Protein AF-0000000087791390 (afdb_homodimer)

Secondary structure (DSSP, 8-state):
---EEEE-HHHHHHHHHHHHT-S---HHHHHHHH---HHHHHHHHHT--SEEEHHHHHHHHHHHT--HHHHEEEE-----/---EEEE-HHHHHHHHHHHHT-S---HHHHHHHH---HHHHHHHHHT--SEEEHHHHHHHHHHHT--HHHHEEEE-----

Radius of gyration: 16.89 Å; Cα contacts (8 Å, |Δi|>4): 208; chains: 2; bounding box: 25×43×40 Å

pLDDT: mean 90.83, std 13.14, range [37.28, 98.38]

Foldseek 3Di:
DDWDKAFCLVVLQVVVCVVVVHDHDDLVNVCVVQVPDSVVSVCSVVRPDPDDDPSRLVSSCVVSVHDVCNGIPTDDPPPD/DDWDKAFCLVVLQVVVCVVVVHDGDDLVNVCVVQVDDSVVSVCSVVRPDPDDDPSRLVSSCVVSVHDVCNGIPTDDPPPD

Structure (mmCIF, N/CA/C/O backbone):
data_AF-0000000087791390-model_v1
#
loop_
_entity.id
_entity.type
_entity.pdbx_description
1 polymer 'Putative transcriptional regulator'
#
loop_
_atom_site.group_PDB
_atom_site.id
_atom_site.type_symbol
_atom_site.label_atom_id
_atom_site.label_alt_id
_atom_site.label_comp_id
_atom_site.label_asym_id
_atom_site.label_entity_id
_atom_site.label_seq_id
_atom_site.pdbx_PDB_ins_code
_atom_site.Cartn_x
_atom_site.Cartn_y
_atom_site.Cartn_z
_atom_site.occupancy
_atom_site.B_iso_or_equiv
_atom_site.auth_seq_id
_atom_site.auth_comp_id
_atom_site.auth_asym_id
_atom_site.auth_atom_id
_atom_site.pdbx_PDB_model_num
ATOM 1 N N . MET A 1 1 ? -0.091 18.109 -11.531 1 39.12 1 MET A N 1
ATOM 2 C CA . MET A 1 1 ? 1.104 17.297 -11.352 1 39.12 1 MET A CA 1
ATOM 3 C C . MET A 1 1 ? 0.763 15.984 -10.648 1 39.12 1 MET A C 1
ATOM 5 O O . MET A 1 1 ? 0.545 15.969 -9.438 1 39.12 1 MET A O 1
ATOM 9 N N . THR A 1 2 ? -0.023 15.102 -11.242 1 53 2 THR A N 1
ATOM 10 C CA . THR A 1 2 ? -0.825 14.07 -10.586 1 53 2 THR A CA 1
ATOM 11 C C . THR A 1 2 ? 0.069 12.984 -9.992 1 53 2 THR A C 1
ATOM 13 O O . THR A 1 2 ? 0.933 12.445 -10.68 1 53 2 THR A O 1
ATOM 16 N N . TRP A 1 3 ? 0.583 13.141 -8.727 1 59.5 3 TRP A N 1
ATOM 17 C CA . TRP A 1 3 ? 1.27 12.164 -7.887 1 59.5 3 TRP A CA 1
ATOM 18 C C . TRP A 1 3 ? 0.489 10.859 -7.824 1 59.5 3 TRP A C 1
ATOM 20 O O . TRP A 1 3 ? -0.738 10.867 -7.695 1 59.5 3 TRP A O 1
ATOM 30 N N . MET A 1 4 ? 1.297 9.711 -8.297 1 84.69 4 MET A N 1
ATOM 31 C CA . MET A 1 4 ? 0.421 8.555 -8.469 1 84.69 4 MET A CA 1
ATOM 32 C C . MET A 1 4 ? 1.029 7.312 -7.832 1 84.69 4 MET A C 1
ATOM 34 O O . MET A 1 4 ? 2.248 7.219 -7.68 1 84.69 4 MET A O 1
ATOM 38 N N . ILE A 1 5 ? 0.314 6.613 -7.129 1 94.94 5 ILE A N 1
ATOM 39 C CA . ILE A 1 5 ? 0.668 5.266 -6.699 1 94.94 5 ILE A CA 1
ATOM 40 C C . ILE A 1 5 ? 0.635 4.312 -7.891 1 94.94 5 ILE A C 1
ATOM 42 O O . ILE A 1 5 ? -0.373 4.227 -8.594 1 94.94 5 ILE A O 1
ATOM 46 N N . ARG A 1 6 ? 1.748 3.721 -8.133 1 93.81 6 ARG A N 1
ATOM 47 C CA . ARG A 1 6 ? 1.862 2.729 -9.195 1 93.81 6 ARG A CA 1
ATOM 48 C C . ARG A 1 6 ? 1.911 1.315 -8.625 1 93.81 6 ARG A C 1
ATOM 50 O O . ARG A 1 6 ? 2.607 1.062 -7.641 1 93.81 6 ARG A O 1
ATOM 57 N N . THR A 1 7 ? 1.165 0.436 -9.266 1 96.75 7 THR A N 1
ATOM 58 C CA . THR A 1 7 ? 1.222 -0.969 -8.875 1 96.75 7 THR A CA 1
ATOM 59 C C . THR A 1 7 ? 2.229 -1.728 -9.734 1 96.75 7 THR A C 1
ATOM 61 O O . THR A 1 7 ? 2.248 -1.572 -10.961 1 96.75 7 THR A O 1
ATOM 64 N N . LYS A 1 8 ? 3.053 -2.582 -9.164 1 97.38 8 LYS A N 1
ATOM 65 C CA . LYS A 1 8 ? 4.105 -3.301 -9.875 1 97.38 8 LYS A CA 1
ATOM 66 C C . LYS A 1 8 ? 3.775 -4.785 -9.992 1 97.38 8 LYS A C 1
ATOM 68 O O . LYS A 1 8 ? 4.668 -5.633 -9.906 1 97.38 8 LYS A O 1
ATOM 73 N N . PHE A 1 9 ? 2.562 -4.988 -10.125 1 98.12 9 PHE A N 1
ATOM 74 C CA . PHE A 1 9 ? 2.061 -6.355 -10.188 1 98.12 9 PHE A CA 1
ATOM 75 C C . PHE A 1 9 ? 2.689 -7.109 -11.352 1 98.12 9 PHE A C 1
ATOM 77 O O . PHE A 1 9 ? 3.168 -8.234 -11.188 1 98.12 9 PHE A O 1
ATOM 84 N N . GLU A 1 10 ? 2.797 -6.5 -12.555 1 97 10 GLU A N 1
ATOM 85 C CA . GLU A 1 10 ? 3.359 -7.16 -13.727 1 97 10 GLU A CA 1
ATOM 86 C C . GLU A 1 10 ? 4.855 -7.41 -13.555 1 97 10 GLU A C 1
ATOM 88 O O . GLU A 1 10 ? 5.371 -8.445 -13.984 1 97 10 GLU A O 1
ATOM 93 N N . GLU A 1 11 ? 5.496 -6.48 -12.969 1 96.44 11 GLU A N 1
ATOM 94 C CA . GLU A 1 11 ? 6.918 -6.664 -12.695 1 96.44 11 GLU A CA 1
ATOM 95 C C . GLU A 1 11 ? 7.148 -7.867 -11.781 1 96.44 11 GLU A C 1
ATOM 97 O O . GLU A 1 11 ? 8.109 -8.617 -11.969 1 96.44 11 GLU A O 1
ATOM 102 N N . LEU A 1 12 ? 6.305 -8 -10.812 1 97 12 LEU A N 1
ATOM 103 C CA . LEU A 1 12 ? 6.43 -9.125 -9.891 1 97 12 LEU A CA 1
ATOM 104 C C . LEU A 1 12 ? 6.137 -10.445 -10.609 1 97 12 LEU A C 1
ATOM 106 O O . LEU A 1 12 ? 6.777 -11.461 -10.328 1 97 12 LEU A O 1
ATOM 110 N N . ARG A 1 13 ? 5.066 -10.391 -11.445 1 95.31 13 ARG A N 1
ATOM 111 C CA . ARG A 1 13 ? 4.777 -11.578 -12.234 1 95.31 13 ARG A CA 1
ATOM 112 C C . ARG A 1 13 ? 5.992 -12.008 -13.055 1 95.31 13 ARG A C 1
ATOM 114 O O . ARG A 1 13 ? 6.359 -13.18 -13.062 1 95.31 13 ARG A O 1
ATOM 121 N N . LEU A 1 14 ? 6.695 -11.078 -13.711 1 94.25 14 LEU A N 1
ATOM 122 C CA . LEU A 1 14 ? 7.875 -11.344 -14.523 1 94.25 14 LEU A CA 1
ATOM 123 C C . LEU A 1 14 ? 9.031 -11.852 -13.664 1 94.25 14 LEU A C 1
ATOM 125 O O . LEU A 1 14 ? 9.734 -12.789 -14.055 1 94.25 14 LEU A O 1
ATOM 129 N N . LYS A 1 15 ? 9.211 -11.258 -12.562 1 93.62 15 LYS A N 1
ATOM 130 C CA . LYS A 1 15 ? 10.266 -11.688 -11.648 1 93.62 15 LYS A CA 1
ATOM 131 C C . LYS A 1 15 ? 10.062 -13.141 -11.219 1 93.62 15 LYS A C 1
ATOM 133 O O . LYS A 1 15 ? 11.016 -13.922 -11.164 1 93.62 15 LYS A O 1
ATOM 138 N N . LYS A 1 16 ? 8.836 -13.422 -10.922 1 92.25 16 LYS A N 1
ATOM 139 C CA . LYS A 1 16 ? 8.516 -14.773 -10.477 1 92.25 16 LYS A CA 1
ATOM 140 C C . LYS A 1 16 ? 8.789 -15.789 -11.586 1 92.25 16 LYS A C 1
ATOM 142 O O . LYS A 1 16 ? 9.227 -16.906 -11.312 1 92.25 16 LYS A O 1
ATOM 147 N N . LEU A 1 17 ? 8.555 -15.461 -12.82 1 89.38 17 LEU A N 1
ATOM 148 C CA . LEU A 1 17 ? 8.82 -16.328 -13.961 1 89.38 17 LEU A CA 1
ATOM 149 C C . LEU A 1 17 ? 10.305 -16.656 -14.062 1 89.38 17 LEU A C 1
ATOM 151 O O . LEU A 1 17 ? 10.672 -17.797 -14.336 1 89.38 17 LEU A O 1
ATOM 155 N N . ARG A 1 18 ? 11.172 -15.742 -13.805 1 87.31 18 ARG A N 1
ATOM 156 C CA . ARG A 1 18 ? 12.617 -15.93 -13.875 1 87.31 18 ARG A CA 1
ATOM 157 C C . ARG A 1 18 ? 13.102 -16.875 -12.773 1 87.31 18 ARG A C 1
ATOM 159 O O . ARG A 1 18 ? 14.047 -17.641 -12.984 1 87.31 18 ARG A O 1
ATOM 166 N N . ASP A 1 19 ? 12.32 -16.797 -11.727 1 84.62 19 ASP A N 1
ATOM 167 C CA . ASP A 1 19 ? 12.734 -17.609 -10.578 1 84.62 19 ASP A CA 1
ATOM 168 C C . ASP A 1 19 ? 12.297 -19.062 -10.75 1 84.62 19 ASP A C 1
ATOM 170 O O . ASP A 1 19 ? 13.008 -19.969 -10.336 1 84.62 19 ASP A O 1
ATOM 174 N N . VAL A 1 20 ? 11.203 -19.391 -11.336 1 80.12 20 VAL A N 1
ATOM 175 C CA . VAL A 1 20 ? 10.625 -20.734 -11.398 1 80.12 20 VAL A CA 1
ATOM 176 C C . VAL A 1 20 ? 10.953 -21.375 -12.742 1 80.12 20 VAL A C 1
ATOM 178 O O . VAL A 1 20 ? 10.914 -22.594 -12.875 1 80.12 20 VAL A O 1
ATOM 181 N N . GLY A 1 21 ? 11.305 -20.594 -13.656 1 79.88 21 GLY A N 1
ATOM 182 C CA . GLY A 1 21 ? 11.719 -21.156 -14.938 1 79.88 21 GLY A CA 1
ATOM 183 C C . GLY A 1 21 ? 10.555 -21.453 -15.859 1 79.88 21 GLY A C 1
ATOM 184 O O . GLY A 1 21 ? 10.641 -22.359 -16.703 1 79.88 21 GLY A O 1
ATOM 185 N N . VAL A 1 22 ? 9.477 -20.906 -15.602 1 79.19 22 VAL A N 1
ATOM 186 C CA . VAL A 1 22 ? 8.328 -21.094 -16.484 1 79.19 22 VAL A CA 1
ATOM 187 C C . VAL A 1 22 ? 8.234 -19.922 -17.453 1 79.19 22 VAL A C 1
ATOM 189 O O . VAL A 1 22 ? 8.859 -18.875 -17.25 1 79.19 22 VAL A O 1
ATOM 192 N N . THR A 1 23 ? 7.469 -20.141 -18.516 1 80 23 THR A N 1
ATOM 193 C CA . THR A 1 23 ? 7.406 -19.141 -19.578 1 80 23 THR A CA 1
ATOM 194 C C . THR A 1 23 ? 6.23 -18.188 -19.344 1 80 23 THR A C 1
ATOM 196 O O . THR A 1 23 ? 6.207 -17.078 -19.891 1 80 23 THR A O 1
ATOM 199 N N . ARG A 1 24 ? 5.195 -18.656 -18.547 1 84 24 ARG A N 1
ATOM 200 C CA . ARG A 1 24 ? 4.059 -17.766 -18.359 1 84 24 ARG A CA 1
ATOM 201 C C . ARG A 1 24 ? 3.445 -17.969 -16.969 1 84 24 ARG A C 1
ATOM 203 O O . ARG A 1 24 ? 3.375 -19.094 -16.469 1 84 24 ARG A O 1
ATOM 210 N N . LEU A 1 25 ? 2.912 -16.922 -16.422 1 89.88 25 LEU A N 1
ATOM 211 C CA . LEU A 1 25 ? 2.125 -16.953 -15.188 1 89.88 25 LEU A CA 1
ATOM 212 C C . LEU A 1 25 ? 0.759 -16.312 -15.406 1 89.88 25 LEU A C 1
ATOM 214 O O . LEU A 1 25 ? 0.591 -15.102 -15.188 1 89.88 25 LEU A O 1
ATOM 218 N N . PRO A 1 26 ? -0.202 -17.219 -15.891 1 93.62 26 PRO A N 1
ATOM 219 C CA . PRO A 1 26 ? -1.518 -16.641 -16.188 1 93.62 26 PRO A CA 1
ATOM 220 C C . PRO A 1 26 ? -2.213 -16.094 -14.945 1 93.62 26 PRO A C 1
ATOM 222 O O . PRO A 1 26 ? -2.086 -16.656 -13.859 1 93.62 26 PRO A O 1
ATOM 225 N N . LEU A 1 27 ? -3.006 -15.023 -15.195 1 96.5 27 LEU A N 1
ATOM 226 C CA . LEU A 1 27 ? -3.764 -14.422 -14.094 1 96.5 27 LEU A CA 1
ATOM 227 C C . LEU A 1 27 ? -4.672 -15.461 -13.438 1 96.5 27 LEU A C 1
ATOM 229 O O . LEU A 1 27 ? -4.863 -15.438 -12.219 1 96.5 27 LEU A O 1
ATOM 233 N N . GLN A 1 28 ? -5.18 -16.328 -14.281 1 96.69 28 GLN A N 1
ATOM 234 C CA . GLN A 1 28 ? -6.07 -17.359 -13.766 1 96.69 28 GLN A CA 1
ATOM 235 C C . GLN A 1 28 ? -5.355 -18.25 -12.766 1 96.69 28 GLN A C 1
ATOM 237 O O . GLN A 1 28 ? -5.953 -18.688 -11.773 1 96.69 28 GLN A O 1
ATOM 242 N N . GLN A 1 29 ? -4.137 -18.594 -13.031 1 95.56 29 GLN A N 1
ATOM 243 C CA . GLN A 1 29 ? -3.359 -19.422 -12.117 1 95.56 29 GLN A CA 1
ATOM 244 C C . GLN A 1 29 ? -3.109 -18.703 -10.797 1 95.56 29 GLN A C 1
ATOM 246 O O . GLN A 1 29 ? -3.258 -19.281 -9.727 1 95.56 29 GLN A O 1
ATOM 251 N N . ILE A 1 30 ? -2.766 -17.484 -10.891 1 97.44 30 ILE A N 1
ATOM 252 C CA . ILE A 1 30 ? -2.547 -16.688 -9.695 1 97.44 30 ILE A CA 1
ATOM 253 C C . ILE A 1 30 ? -3.844 -16.594 -8.891 1 97.44 30 ILE A C 1
ATOM 255 O O . ILE A 1 30 ? -3.83 -16.719 -7.664 1 97.44 30 ILE A O 1
ATOM 259 N N . ALA A 1 31 ? -4.945 -16.344 -9.562 1 98.06 31 ALA A N 1
ATOM 260 C CA . ALA A 1 31 ? -6.25 -16.266 -8.914 1 98.06 31 ALA A CA 1
ATOM 261 C C . ALA A 1 31 ? -6.543 -17.547 -8.117 1 98.06 31 ALA A C 1
ATOM 263 O O . ALA A 1 31 ? -6.926 -17.484 -6.949 1 98.06 31 ALA A O 1
ATOM 264 N N . LYS A 1 32 ? -6.301 -18.672 -8.727 1 97.19 32 LYS A N 1
ATOM 265 C CA . LYS A 1 32 ? -6.543 -19.969 -8.094 1 97.19 32 LYS A CA 1
ATOM 266 C C . LYS A 1 32 ? -5.633 -20.172 -6.887 1 97.19 32 LYS A C 1
ATOM 268 O O . LYS A 1 32 ? -6.086 -20.609 -5.832 1 97.19 32 LYS A O 1
ATOM 273 N N . GLU A 1 33 ? -4.441 -19.828 -6.984 1 96.12 33 GLU A N 1
ATOM 274 C CA . GLU A 1 33 ? -3.459 -20.078 -5.938 1 96.12 33 GLU A CA 1
ATOM 275 C C . GLU A 1 33 ? -3.619 -19.109 -4.777 1 96.12 33 GLU A C 1
ATOM 277 O O . GLU A 1 33 ? -3.305 -19.438 -3.631 1 96.12 33 GLU A O 1
ATOM 282 N N . THR A 1 34 ? -4.082 -17.922 -5.004 1 97.06 34 THR A N 1
ATOM 283 C CA . THR A 1 34 ? -4.137 -16.875 -3.99 1 97.06 34 THR A CA 1
ATOM 284 C C . THR A 1 34 ? -5.551 -16.719 -3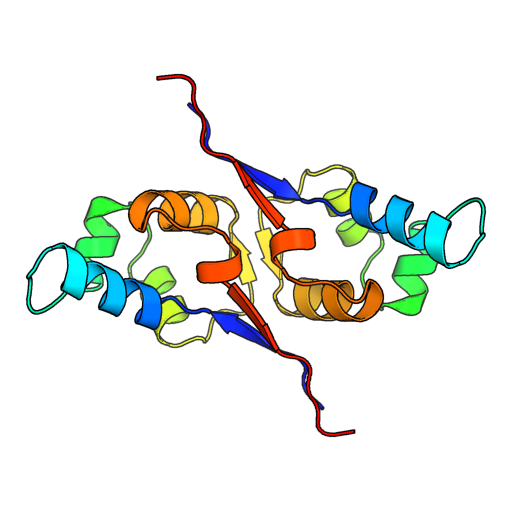.443 1 97.06 34 THR A C 1
ATOM 286 O O . THR A 1 34 ? -5.754 -16.125 -2.387 1 97.06 34 THR A O 1
ATOM 289 N N . GLY A 1 35 ? -6.512 -17.047 -4.234 1 97.81 35 GLY A N 1
ATOM 290 C CA . GLY A 1 35 ? -7.902 -16.859 -3.859 1 97.81 35 GLY A CA 1
ATOM 291 C C . GLY A 1 35 ? -8.438 -15.492 -4.223 1 97.81 35 GLY A C 1
ATOM 292 O O . GLY A 1 35 ? -9.578 -15.156 -3.908 1 97.81 35 GLY A O 1
ATOM 293 N N . LEU A 1 36 ? -7.672 -14.68 -4.785 1 97.94 36 LEU A N 1
ATOM 294 C CA . LEU A 1 36 ? -8.117 -13.375 -5.266 1 97.94 36 LEU A CA 1
ATOM 295 C C . LEU A 1 36 ? -8.93 -13.516 -6.551 1 97.94 36 LEU A C 1
ATOM 297 O O . LEU A 1 36 ? -8.711 -14.445 -7.328 1 97.94 36 LEU A O 1
ATOM 301 N N . SER A 1 37 ? -9.805 -12.609 -6.719 1 97.75 37 SER A N 1
ATOM 302 C CA . SER A 1 37 ? -10.602 -12.648 -7.941 1 97.75 37 SER A CA 1
ATOM 303 C C . SER A 1 37 ? -9.773 -12.25 -9.156 1 97.75 37 SER A C 1
ATOM 305 O O . SER A 1 37 ? -8.82 -11.484 -9.039 1 97.75 37 SER A O 1
ATOM 307 N N . PHE A 1 38 ? -10.305 -12.82 -10.281 1 97.38 38 PHE A N 1
ATOM 308 C CA . PHE A 1 38 ? -9.672 -12.477 -11.547 1 97.38 38 PHE A CA 1
ATOM 309 C C . PHE A 1 38 ? -9.758 -10.977 -11.805 1 97.38 38 PHE A C 1
ATOM 311 O O . PHE A 1 38 ? -8.773 -10.359 -12.227 1 97.38 38 PHE A O 1
ATOM 318 N N . THR A 1 39 ? -10.859 -10.43 -11.492 1 97.75 39 THR A N 1
ATOM 319 C CA . THR A 1 39 ? -11.094 -9.008 -11.742 1 97.75 39 THR A CA 1
ATOM 320 C C . THR A 1 39 ? -10.125 -8.148 -10.938 1 97.75 39 THR A C 1
ATOM 322 O O . THR A 1 39 ? -9.594 -7.156 -11.438 1 97.75 39 THR A O 1
ATOM 325 N N . THR A 1 40 ? -9.789 -8.461 -9.734 1 98.06 40 THR A N 1
ATOM 326 C CA . THR A 1 40 ? -8.82 -7.754 -8.891 1 98.06 40 THR A CA 1
ATOM 327 C C . THR A 1 40 ? -7.43 -7.797 -9.516 1 98.06 40 THR A C 1
ATOM 329 O O . THR A 1 40 ? -6.773 -6.766 -9.656 1 98.06 40 THR A O 1
ATOM 332 N N . LEU A 1 41 ? -7.047 -8.977 -9.922 1 98.38 41 LEU A N 1
ATOM 333 C CA . LEU A 1 41 ? -5.727 -9.164 -10.516 1 98.38 41 LEU A CA 1
ATOM 334 C C . LEU A 1 41 ? -5.625 -8.422 -11.844 1 98.38 41 LEU A C 1
ATOM 336 O O . LEU A 1 41 ? -4.574 -7.863 -12.164 1 98.38 41 LEU A O 1
ATOM 340 N N . GLN A 1 42 ? -6.734 -8.508 -12.57 1 97.81 42 GLN A N 1
ATOM 341 C CA . GLN A 1 42 ? -6.758 -7.805 -13.852 1 97.81 42 GLN A CA 1
ATOM 342 C C . GLN A 1 42 ? -6.551 -6.305 -13.648 1 97.81 42 GLN A C 1
ATOM 344 O 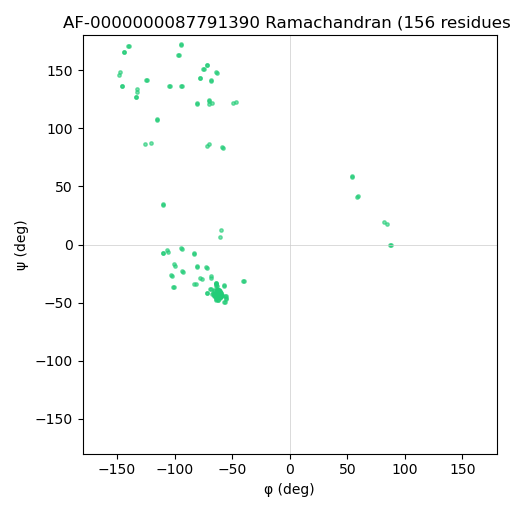O . GLN A 1 42 ? -5.781 -5.68 -14.383 1 97.81 42 GLN A O 1
ATOM 349 N N . ARG A 1 43 ? -7.266 -5.781 -12.695 1 97.44 43 ARG A N 1
ATOM 350 C CA . ARG A 1 43 ? -7.133 -4.359 -12.406 1 97.44 43 ARG A CA 1
ATOM 351 C C . ARG A 1 43 ? -5.715 -4.02 -11.961 1 97.44 43 ARG A C 1
ATOM 353 O O . ARG A 1 43 ? -5.172 -2.984 -12.352 1 97.44 43 ARG A O 1
ATOM 360 N N . LEU A 1 44 ? -5.082 -4.84 -11.18 1 97.62 44 LEU A N 1
ATOM 361 C CA . LEU A 1 44 ? -3.703 -4.637 -10.75 1 97.62 44 LEU A CA 1
ATOM 362 C C . LEU A 1 44 ? -2.756 -4.676 -11.945 1 97.62 44 LEU A C 1
ATOM 364 O O . LEU A 1 44 ? -1.861 -3.836 -12.062 1 97.62 44 LEU A O 1
ATOM 368 N N . SER A 1 45 ? -3.014 -5.668 -12.781 1 97 45 SER A N 1
ATOM 369 C CA . SER A 1 45 ? -2.188 -5.82 -13.977 1 97 45 SER A CA 1
ATOM 370 C C . SER A 1 45 ? -2.285 -4.594 -14.875 1 97 45 SER A C 1
ATOM 372 O O . SER A 1 45 ? -1.278 -4.137 -15.422 1 97 45 SER A O 1
ATOM 374 N N . ALA A 1 46 ? -3.492 -4.133 -14.984 1 96.69 46 ALA A N 1
ATOM 375 C CA . ALA A 1 46 ? -3.744 -2.984 -15.852 1 96.69 46 ALA A CA 1
ATOM 376 C C . ALA A 1 46 ? -3.445 -1.675 -15.125 1 96.69 46 ALA A C 1
ATOM 378 O O . ALA A 1 46 ? -3.479 -0.601 -15.727 1 96.69 46 ALA A O 1
ATOM 379 N N . GLU A 1 47 ? -3.182 -1.71 -13.898 1 95.56 47 GLU A N 1
ATOM 380 C CA . GLU A 1 47 ? -2.904 -0.542 -13.07 1 95.56 47 GLU A CA 1
ATOM 381 C C . GLU A 1 47 ? -4.074 0.437 -13.086 1 95.56 47 GLU A C 1
ATOM 383 O O . GLU A 1 47 ? -3.877 1.647 -13.211 1 95.56 47 GLU A O 1
ATOM 388 N N . THR A 1 48 ? -5.219 -0.134 -13.031 1 95 48 THR A N 1
ATOM 389 C CA . THR A 1 48 ? -6.422 0.692 -13.07 1 95 48 THR A CA 1
ATOM 390 C C . THR A 1 48 ? -7.07 0.775 -11.695 1 95 48 THR A C 1
ATOM 392 O O . THR A 1 48 ? -7.992 1.566 -11.477 1 95 48 THR A O 1
ATOM 395 N N . ASN A 1 49 ? -6.57 0.044 -10.758 1 94.38 49 ASN A N 1
ATOM 396 C CA . ASN A 1 49 ? -7.117 0.106 -9.406 1 94.38 49 ASN A CA 1
ATOM 397 C C . ASN A 1 49 ? -6.832 1.452 -8.75 1 94.38 49 ASN A C 1
ATOM 399 O O . ASN A 1 49 ? -5.766 2.031 -8.953 1 94.38 49 ASN A O 1
ATOM 403 N N . THR A 1 50 ? -7.879 1.902 -8 1 95.12 50 THR A N 1
ATOM 404 C CA . THR A 1 50 ? -7.711 3.164 -7.285 1 95.12 50 THR A CA 1
ATOM 405 C C . THR A 1 50 ? -7.625 2.926 -5.781 1 95.12 50 THR A C 1
ATOM 407 O O . THR A 1 50 ? -7.395 3.861 -5.012 1 95.12 50 THR A O 1
ATOM 410 N N . ARG A 1 51 ? -7.836 1.783 -5.316 1 97.06 51 ARG A N 1
ATOM 411 C CA . ARG A 1 51 ? -7.711 1.347 -3.93 1 97.06 51 ARG A CA 1
ATOM 412 C C . ARG A 1 51 ? -7.191 -0.085 -3.85 1 97.06 51 ARG A C 1
ATOM 414 O O . ARG A 1 51 ? -7.152 -0.792 -4.859 1 97.06 51 ARG A O 1
ATOM 421 N N . VAL A 1 52 ? -6.758 -0.492 -2.689 1 97.56 52 VAL A N 1
ATOM 422 C CA . VAL A 1 52 ? -6.32 -1.87 -2.494 1 97.56 52 VAL A CA 1
ATOM 423 C C . VAL A 1 52 ? -6.68 -2.332 -1.083 1 97.56 52 VAL A C 1
ATOM 425 O O . VAL A 1 52 ? -6.562 -1.564 -0.124 1 97.56 52 VAL A O 1
ATOM 428 N N . ASP A 1 53 ? -7.168 -3.51 -1.078 1 97.38 53 ASP A N 1
ATOM 429 C CA . ASP A 1 53 ? -7.465 -4.129 0.209 1 97.38 53 ASP A CA 1
ATOM 430 C C . ASP A 1 53 ? -6.191 -4.648 0.873 1 97.38 53 ASP A C 1
ATOM 432 O O . ASP A 1 53 ? -5.324 -5.219 0.206 1 97.38 53 ASP A O 1
ATOM 436 N N . TYR A 1 54 ? -6.145 -4.52 2.238 1 96.44 54 TYR A N 1
ATOM 437 C CA . TYR A 1 54 ? -4.988 -5.031 2.959 1 96.44 54 TYR A CA 1
ATOM 438 C C . TYR A 1 54 ? -4.883 -6.547 2.82 1 96.44 54 TYR A C 1
ATOM 440 O O . TYR A 1 54 ? -3.781 -7.098 2.773 1 96.44 54 TYR A O 1
ATOM 448 N N . ALA A 1 55 ? -5.988 -7.207 2.742 1 95.5 55 ALA A N 1
ATOM 449 C CA . ALA A 1 55 ? -5.973 -8.648 2.523 1 95.5 55 ALA A CA 1
ATOM 450 C C . ALA A 1 55 ? -5.32 -9 1.188 1 95.5 55 ALA A C 1
ATOM 452 O O . ALA A 1 55 ? -4.566 -9.969 1.093 1 95.5 55 ALA A O 1
ATOM 453 N N . THR A 1 56 ? -5.594 -8.219 0.164 1 97.38 56 THR A N 1
ATOM 454 C CA . THR A 1 56 ? -4.996 -8.414 -1.151 1 97.38 56 THR A CA 1
ATOM 455 C C . THR A 1 56 ? -3.486 -8.211 -1.097 1 97.38 56 THR A C 1
ATOM 457 O O . THR A 1 56 ? -2.721 -9.023 -1.613 1 97.38 56 THR A O 1
ATOM 460 N N . LEU A 1 57 ? -3.064 -7.141 -0.429 1 97.25 57 LEU A N 1
ATOM 461 C CA . LEU A 1 57 ? -1.638 -6.879 -0.278 1 97.25 57 LEU A CA 1
ATOM 462 C C . LEU A 1 57 ? -0.95 -8.023 0.462 1 97.25 57 LEU A C 1
ATOM 464 O O . LEU A 1 57 ? 0.12 -8.477 0.051 1 97.25 57 LEU A O 1
ATOM 468 N N . ASP A 1 58 ? -1.62 -8.414 1.525 1 95.69 58 ASP A N 1
ATOM 469 C CA . ASP A 1 58 ? -1.078 -9.508 2.334 1 95.69 58 ASP A CA 1
ATOM 470 C C . ASP A 1 58 ? -0.854 -10.758 1.488 1 95.69 58 ASP A C 1
ATOM 472 O O . ASP A 1 58 ? 0.238 -11.328 1.495 1 95.69 58 ASP A O 1
ATOM 476 N N . VAL A 1 59 ? -1.838 -11.117 0.771 1 96.25 59 VAL A N 1
ATOM 477 C CA . VAL A 1 59 ? -1.813 -12.336 -0.033 1 96.25 59 VAL A CA 1
ATOM 478 C C . VAL A 1 59 ? -0.757 -12.211 -1.128 1 96.25 59 VAL A C 1
ATOM 480 O O . VAL A 1 59 ? 0.011 -13.148 -1.368 1 96.25 59 VAL A O 1
ATOM 483 N N . LEU A 1 60 ? -0.68 -11.109 -1.763 1 97.12 60 LEU A N 1
ATOM 484 C CA . LEU A 1 60 ? 0.247 -10.938 -2.877 1 97.12 60 LEU A CA 1
ATOM 485 C C . LEU A 1 60 ? 1.688 -10.867 -2.379 1 97.12 60 LEU A C 1
ATOM 487 O O . LEU A 1 60 ? 2.594 -11.414 -3.012 1 97.12 60 LEU A O 1
ATOM 491 N N . CYS A 1 61 ? 1.874 -10.148 -1.299 1 97.19 61 CYS A N 1
ATOM 492 C CA . CYS A 1 61 ? 3.217 -10.109 -0.731 1 97.19 61 CYS A CA 1
ATOM 493 C C . CYS A 1 61 ? 3.686 -11.508 -0.346 1 97.19 61 CYS A C 1
ATOM 495 O O . CYS A 1 61 ? 4.852 -11.852 -0.535 1 97.19 61 CYS A O 1
ATOM 497 N N . ARG A 1 62 ? 2.84 -12.281 0.23 1 94.81 62 ARG A N 1
ATOM 498 C CA . ARG A 1 62 ? 3.17 -13.664 0.575 1 94.81 62 ARG A CA 1
ATOM 499 C C . ARG A 1 62 ? 3.447 -14.484 -0.677 1 94.81 62 ARG A C 1
ATOM 501 O O . ARG A 1 62 ? 4.457 -15.188 -0.752 1 94.81 62 ARG A O 1
ATOM 508 N N . TYR A 1 63 ? 2.57 -14.359 -1.631 1 95.81 63 TYR A N 1
ATOM 509 C CA . TYR A 1 63 ? 2.648 -15.148 -2.855 1 95.81 63 TYR A CA 1
ATOM 510 C C . TYR A 1 63 ? 3.936 -14.844 -3.615 1 95.81 63 TYR A C 1
ATOM 512 O O . TYR A 1 63 ? 4.598 -15.758 -4.113 1 95.81 63 TYR A O 1
ATOM 520 N N . PHE A 1 64 ? 4.332 -13.594 -3.719 1 95.88 64 PHE A N 1
ATOM 521 C CA . PHE A 1 64 ? 5.504 -13.195 -4.488 1 95.88 64 PHE A CA 1
ATOM 522 C C . PHE A 1 64 ? 6.734 -13.109 -3.594 1 95.88 64 PHE A C 1
ATOM 524 O O . PHE A 1 64 ? 7.828 -12.805 -4.062 1 95.88 64 PHE A O 1
ATOM 531 N N . ASP A 1 65 ? 6.562 -13.328 -2.324 1 94.38 65 ASP A N 1
ATOM 532 C CA . ASP A 1 65 ? 7.652 -13.195 -1.361 1 94.38 65 ASP A CA 1
ATOM 533 C C . ASP A 1 65 ? 8.32 -11.82 -1.47 1 94.38 65 ASP A C 1
ATOM 535 O O . ASP A 1 65 ? 9.531 -11.727 -1.664 1 94.38 65 ASP A O 1
ATOM 539 N N . CYS A 1 66 ? 7.531 -10.805 -1.284 1 96.62 66 CYS A N 1
ATOM 540 C CA . CYS A 1 66 ? 8 -9.445 -1.5 1 96.62 66 CYS A CA 1
ATOM 541 C C . CYS A 1 66 ? 7.465 -8.508 -0.424 1 96.62 66 CYS A C 1
ATOM 543 O O . CYS A 1 66 ? 6.652 -8.906 0.409 1 96.62 66 CYS A O 1
ATOM 545 N N . THR A 1 67 ? 7.965 -7.324 -0.417 1 96.75 67 THR A N 1
ATOM 546 C CA . THR A 1 67 ? 7.492 -6.266 0.466 1 96.75 67 THR A CA 1
ATOM 547 C C . THR A 1 67 ? 6.441 -5.406 -0.235 1 96.75 67 THR A C 1
ATOM 549 O O . THR A 1 67 ? 6.211 -5.562 -1.436 1 96.75 67 THR A O 1
ATOM 552 N N . VAL A 1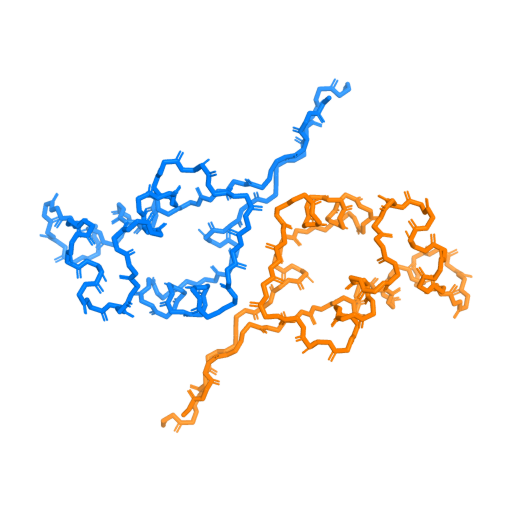 68 ? 5.812 -4.508 0.498 1 97.5 68 VAL A N 1
ATOM 553 C CA . VAL A 1 68 ? 4.801 -3.625 -0.074 1 97.5 68 VAL A CA 1
ATOM 554 C C . VAL A 1 68 ? 5.445 -2.707 -1.113 1 97.5 68 VAL A C 1
ATOM 556 O O . VAL A 1 68 ? 4.844 -2.422 -2.152 1 97.5 68 VAL A O 1
ATOM 559 N N . CYS A 1 69 ? 6.691 -2.316 -0.869 1 97.38 69 CYS A N 1
ATOM 560 C CA . CYS A 1 69 ? 7.352 -1.371 -1.765 1 97.38 69 CYS A CA 1
ATOM 561 C C . CYS A 1 69 ? 7.711 -2.035 -3.088 1 97.38 69 CYS A C 1
ATOM 563 O O . CYS A 1 69 ? 7.938 -1.354 -4.09 1 97.38 69 CYS A O 1
ATOM 565 N N . GLU A 1 70 ? 7.758 -3.328 -3.043 1 97.38 70 GLU A N 1
ATOM 566 C CA . GLU A 1 70 ? 7.973 -4.043 -4.297 1 97.38 70 GLU A CA 1
ATOM 567 C C . GLU A 1 70 ? 6.676 -4.168 -5.09 1 97.38 70 GLU A C 1
ATOM 569 O O . GLU A 1 70 ? 6.699 -4.422 -6.297 1 97.38 70 GLU A O 1
ATOM 574 N N . LEU A 1 71 ? 5.559 -3.988 -4.434 1 97.94 71 LEU A N 1
ATOM 575 C CA . LEU A 1 71 ? 4.25 -4.137 -5.062 1 97.94 71 LEU A CA 1
ATOM 576 C C . LEU A 1 71 ? 3.65 -2.775 -5.395 1 97.94 71 LEU A C 1
ATOM 578 O O . LEU A 1 71 ? 2.998 -2.617 -6.43 1 97.94 71 LEU A O 1
ATOM 582 N N . LEU A 1 72 ? 3.885 -1.817 -4.547 1 97.94 72 LEU A N 1
ATOM 583 C CA . LEU A 1 72 ? 3.387 -0.459 -4.734 1 97.94 72 LEU A CA 1
ATOM 584 C C . LEU A 1 72 ? 4.531 0.549 -4.699 1 97.94 72 LEU A C 1
ATOM 586 O O . LEU A 1 72 ? 5.453 0.42 -3.891 1 97.94 72 LEU A O 1
ATOM 590 N N . GLN A 1 73 ? 4.418 1.564 -5.578 1 96.31 73 GLN A N 1
ATOM 591 C CA . GLN A 1 73 ? 5.434 2.611 -5.605 1 96.31 73 GLN A CA 1
ATOM 592 C C . GLN A 1 73 ? 4.797 3.996 -5.656 1 96.31 73 GLN A C 1
ATOM 594 O O . GLN A 1 73 ? 3.896 4.242 -6.461 1 96.31 73 GLN A O 1
ATOM 599 N N . TYR A 1 74 ? 5.215 4.812 -4.738 1 96.12 74 TYR A N 1
ATOM 600 C CA . TYR A 1 74 ? 4.887 6.23 -4.82 1 96.12 74 TYR A CA 1
ATOM 601 C C . TYR A 1 74 ? 5.812 6.953 -5.789 1 96.12 74 TYR A C 1
ATOM 603 O O . TYR A 1 74 ? 7.035 6.906 -5.641 1 96.12 74 TYR A O 1
ATOM 611 N N . VAL A 1 75 ? 5.25 7.566 -6.789 1 93 75 VAL A N 1
ATOM 612 C CA . VAL A 1 75 ? 6.02 8.297 -7.793 1 93 75 VAL A CA 1
ATOM 613 C C . VAL A 1 75 ? 5.68 9.789 -7.719 1 93 75 VAL A C 1
ATOM 615 O O . VAL A 1 75 ? 4.605 10.203 -8.164 1 93 75 VAL A O 1
ATOM 618 N N . PRO A 1 76 ? 6.68 10.594 -7.176 1 87.5 76 PRO A N 1
ATOM 619 C CA . PRO A 1 76 ? 6.41 12.031 -7.07 1 87.5 76 PRO A CA 1
ATOM 620 C C . PRO A 1 76 ? 6.375 12.727 -8.43 1 87.5 76 PRO A C 1
ATOM 622 O O . PRO A 1 76 ? 7.047 12.289 -9.367 1 87.5 76 PRO A O 1
ATOM 625 N N . ASN A 1 77 ? 5.281 13.367 -8.695 1 73.69 77 ASN A N 1
ATOM 626 C CA . ASN A 1 77 ? 5.293 14.109 -9.953 1 73.69 77 ASN A CA 1
ATOM 627 C C . ASN A 1 77 ? 6.422 15.141 -9.984 1 73.69 77 ASN A C 1
ATOM 629 O O . ASN A 1 77 ? 6.605 15.898 -9.031 1 73.69 77 ASN A O 1
ATOM 633 N N . ASN A 1 78 ? 7.676 14.789 -10.344 1 59.16 78 ASN A N 1
ATOM 634 C CA . ASN A 1 78 ? 8.742 15.758 -10.57 1 59.16 78 ASN A CA 1
ATOM 635 C C . ASN A 1 78 ? 8.234 17 -11.305 1 59.16 78 ASN A C 1
ATOM 637 O O . ASN A 1 78 ? 8.961 17.984 -11.453 1 59.16 78 ASN A O 1
ATOM 641 N N . GLN A 1 79 ? 7.352 17.125 -12.125 1 48.59 79 GLN A N 1
ATOM 642 C CA . GLN A 1 79 ? 7.281 18.266 -13.031 1 48.59 79 GLN A CA 1
ATOM 643 C C . GLN A 1 79 ? 7.172 19.578 -12.25 1 48.59 79 GLN A C 1
ATOM 645 O O . GLN A 1 79 ? 7.02 20.641 -12.844 1 48.59 79 GLN A O 1
ATOM 650 N N . GLU A 1 80 ? 7.332 19.953 -10.938 1 37.28 80 GLU A N 1
ATOM 651 C CA . GLU A 1 80 ? 7.527 21.406 -10.977 1 37.28 80 GLU A CA 1
ATOM 652 C C . GLU A 1 80 ? 8.883 21.75 -11.586 1 37.28 80 GLU A C 1
ATOM 654 O O . GLU A 1 80 ? 9.883 21.094 -11.312 1 37.28 80 GLU A O 1
ATOM 659 N N . MET B 1 1 ? -2.852 -17.891 11.352 1 39.09 1 MET B N 1
ATOM 660 C CA . MET B 1 1 ? -1.574 -17.188 11.352 1 39.09 1 MET B CA 1
ATOM 661 C C . MET B 1 1 ? -1.687 -15.859 10.594 1 39.09 1 MET B C 1
ATOM 663 O O . MET B 1 1 ? -1.682 -15.844 9.359 1 39.09 1 MET B O 1
ATOM 667 N N . THR B 1 2 ? -2.502 -14.891 11 1 53 2 THR B N 1
ATOM 668 C CA . THR B 1 2 ? -3.137 -13.844 10.211 1 53 2 THR B CA 1
ATOM 669 C C . THR B 1 2 ? -2.111 -12.805 9.766 1 53 2 THR B C 1
ATOM 671 O O . THR B 1 2 ? -1.362 -12.273 10.586 1 53 2 THR B O 1
ATOM 674 N N . TRP B 1 3 ? -1.376 -13.016 8.625 1 59 3 TRP B N 1
ATOM 675 C CA . TRP B 1 3 ? -0.525 -12.07 7.91 1 59 3 TRP B CA 1
ATOM 676 C C . TRP B 1 3 ? -1.229 -10.727 7.73 1 59 3 TRP B C 1
ATOM 678 O O . TRP B 1 3 ? -2.426 -10.688 7.43 1 59 3 TRP B O 1
ATOM 688 N N . MET B 1 4 ? -0.474 -9.617 8.305 1 84.81 4 MET B N 1
ATOM 689 C CA . MET B 1 4 ? -1.303 -8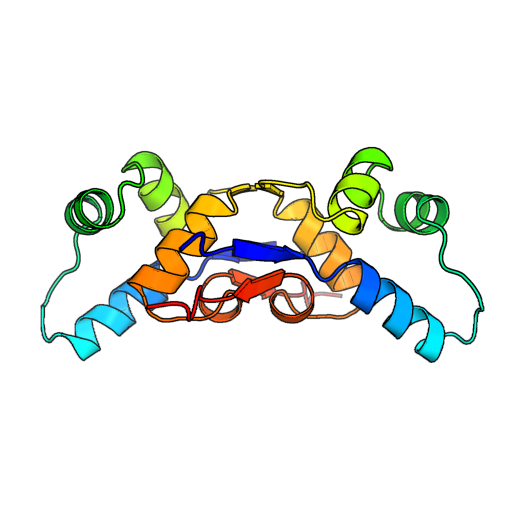.414 8.359 1 84.81 4 MET B CA 1
ATOM 690 C C . MET B 1 4 ? -0.549 -7.207 7.824 1 84.81 4 MET B C 1
ATOM 692 O O . MET B 1 4 ? 0.682 -7.164 7.875 1 84.81 4 MET B O 1
ATOM 696 N N . ILE B 1 5 ? -1.091 -6.484 6.996 1 94.94 5 ILE B N 1
ATOM 697 C CA . ILE B 1 5 ? -0.613 -5.156 6.625 1 94.94 5 ILE B CA 1
ATOM 698 C C . ILE B 1 5 ? -0.784 -4.199 7.801 1 94.94 5 ILE B C 1
ATOM 700 O O . ILE B 1 5 ? -1.881 -4.066 8.344 1 94.94 5 ILE B O 1
ATOM 704 N N . ARG B 1 6 ? 0.307 -3.648 8.203 1 93.88 6 ARG B N 1
ATOM 705 C CA . ARG B 1 6 ? 0.3 -2.662 9.281 1 93.88 6 ARG B CA 1
ATOM 706 C C . ARG B 1 6 ? 0.5 -1.253 8.734 1 93.88 6 ARG B C 1
ATOM 708 O O . ARG B 1 6 ? 1.353 -1.033 7.867 1 93.88 6 ARG B O 1
ATOM 715 N N . THR B 1 7 ? -0.288 -0.342 9.25 1 96.75 7 THR B N 1
ATOM 716 C CA . THR B 1 7 ? -0.107 1.06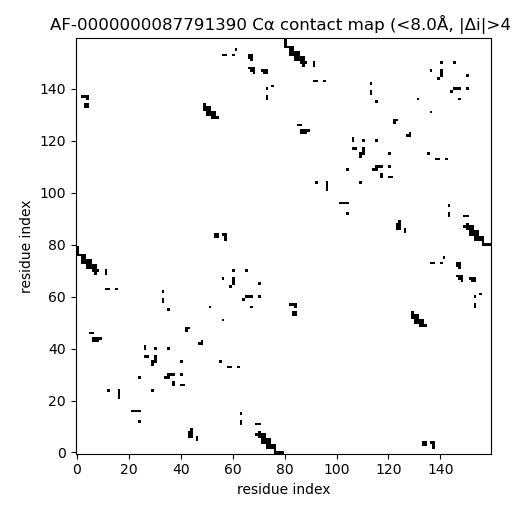 8.891 1 96.75 7 THR B CA 1
ATOM 717 C C . THR B 1 7 ? 0.797 1.766 9.898 1 96.75 7 THR B C 1
ATOM 719 O O . THR B 1 7 ? 0.632 1.604 11.109 1 96.75 7 THR B O 1
ATOM 722 N N . LYS B 1 8 ? 1.726 2.578 9.469 1 97.38 8 LYS B N 1
ATOM 723 C CA . LYS B 1 8 ? 2.691 3.248 10.328 1 97.38 8 LYS B CA 1
ATOM 724 C C . LYS B 1 8 ? 2.418 4.746 10.406 1 97.38 8 LYS B C 1
ATOM 726 O O . LYS B 1 8 ? 3.352 5.551 10.461 1 97.38 8 LYS B O 1
ATOM 731 N N . PHE B 1 9 ? 1.212 5.008 10.352 1 98.06 9 PHE B N 1
ATOM 732 C CA . PHE B 1 9 ? 0.767 6.398 10.344 1 98.06 9 PHE B CA 1
ATOM 733 C C . PHE B 1 9 ? 1.244 7.129 11.594 1 98.06 9 PHE B C 1
ATOM 735 O O . PHE B 1 9 ? 1.787 8.234 11.5 1 98.06 9 PHE B O 1
ATOM 742 N N . GLU B 1 10 ? 1.154 6.512 12.805 1 96.88 10 GLU B N 1
ATOM 743 C CA . GLU B 1 10 ? 1.562 7.152 14.047 1 96.88 10 GLU B CA 1
ATOM 744 C C . GLU B 1 10 ? 3.076 7.332 14.109 1 96.88 10 GLU B C 1
ATOM 746 O O . GLU B 1 10 ? 3.566 8.344 14.617 1 96.88 10 GLU B O 1
ATOM 751 N N . GLU B 1 11 ? 3.748 6.379 13.625 1 96.25 11 GLU B N 1
ATOM 752 C CA . GLU B 1 11 ? 5.203 6.504 13.57 1 96.25 11 GLU B CA 1
ATOM 753 C C . GLU B 1 11 ? 5.621 7.691 12.711 1 96.25 11 GLU B C 1
ATOM 755 O O . GLU B 1 11 ? 6.574 8.398 13.039 1 96.25 11 GLU B O 1
ATOM 760 N N . LEU B 1 12 ? 4.938 7.863 11.609 1 96.75 12 LEU B N 1
ATOM 761 C CA . LEU B 1 12 ? 5.246 8.984 10.727 1 96.75 12 LEU B CA 1
ATOM 762 C C . LEU B 1 12 ? 4.914 10.312 11.391 1 96.75 12 LEU B C 1
ATOM 764 O O . LEU B 1 12 ? 5.637 11.297 11.219 1 96.75 12 LEU B O 1
ATOM 768 N N . ARG B 1 13 ? 3.738 10.297 12.07 1 95.06 13 ARG B N 1
ATOM 769 C CA . ARG B 1 13 ? 3.391 11.508 12.812 1 95.06 13 ARG B CA 1
ATOM 770 C C . ARG B 1 13 ? 4.488 11.875 13.805 1 95.06 13 ARG B C 1
ATOM 772 O O . ARG B 1 13 ? 4.902 13.031 13.875 1 95.06 13 ARG B O 1
ATOM 779 N N . LEU B 1 14 ? 5.039 10.906 14.547 1 93.69 14 LEU B N 1
ATOM 780 C CA . LEU B 1 14 ? 6.094 11.117 15.531 1 93.69 14 LEU B CA 1
ATOM 781 C C . LEU B 1 14 ? 7.383 11.578 14.859 1 93.69 14 LEU B C 1
ATOM 783 O O . LEU B 1 14 ? 8.062 12.477 15.352 1 93.69 14 LEU B O 1
ATOM 787 N N . LYS B 1 15 ? 7.703 10.977 13.797 1 93.12 15 LYS B N 1
ATOM 788 C CA . LYS B 1 15 ? 8.898 11.359 13.055 1 93.12 15 LYS B CA 1
ATOM 789 C C . LYS B 1 15 ? 8.828 12.812 12.602 1 93.12 15 LYS B C 1
ATOM 791 O O . LYS B 1 15 ? 9.812 13.547 12.695 1 93.12 15 LYS B O 1
ATOM 796 N N . LYS B 1 16 ? 7.68 13.141 12.117 1 91.56 16 LYS B N 1
ATOM 797 C CA . LYS B 1 16 ? 7.492 14.508 11.641 1 91.56 16 LYS B CA 1
ATOM 798 C C . LYS B 1 16 ? 7.641 15.516 12.781 1 91.56 16 LYS B C 1
ATOM 800 O O . LYS B 1 16 ? 8.164 16.609 12.586 1 91.56 16 LYS B O 1
ATOM 805 N N . LEU B 1 17 ? 7.223 15.203 13.961 1 88.5 17 LEU B N 1
ATOM 806 C CA . LEU B 1 17 ? 7.355 16.062 15.141 1 88.5 17 LEU B CA 1
ATOM 807 C C . LEU B 1 17 ? 8.82 16.312 15.461 1 88.5 17 LEU B C 1
ATOM 809 O O . LEU B 1 17 ? 9.203 17.453 15.789 1 88.5 17 LEU B O 1
ATOM 813 N N . ARG B 1 18 ? 9.672 15.359 15.328 1 86.12 18 ARG B N 1
ATOM 814 C CA . ARG B 1 18 ? 11.102 15.477 15.617 1 86.12 18 ARG B CA 1
ATOM 815 C C . ARG B 1 18 ? 11.789 16.391 14.617 1 86.12 18 ARG B C 1
ATOM 817 O O . ARG B 1 18 ? 12.734 17.094 14.969 1 86.12 18 ARG B O 1
ATOM 824 N N . ASP B 1 19 ? 11.141 16.375 13.469 1 83.69 19 ASP B N 1
ATOM 825 C CA . ASP B 1 19 ? 11.758 17.156 12.414 1 83.69 19 ASP B CA 1
ATOM 826 C C . ASP B 1 19 ? 11.367 18.625 12.523 1 83.69 19 ASP B C 1
ATOM 828 O O . ASP B 1 19 ? 12.156 19.516 12.203 1 83.69 19 ASP B O 1
ATOM 832 N N . VAL B 1 20 ? 10.211 19.016 12.945 1 78.69 20 VAL B N 1
ATOM 833 C CA . VAL B 1 20 ? 9.688 20.375 12.93 1 78.69 20 VAL B CA 1
ATOM 834 C C . VAL B 1 20 ? 9.828 21 14.32 1 78.69 20 VAL B C 1
ATOM 836 O O . VAL B 1 20 ? 9.82 22.234 14.461 1 78.69 20 VAL B O 1
ATOM 839 N N . GLY B 1 21 ? 10.031 20.203 15.266 1 77.31 21 GLY B N 1
ATOM 840 C CA . GLY B 1 21 ? 10.266 20.734 16.609 1 77.31 21 GLY B CA 1
ATOM 841 C C . GLY B 1 21 ? 8.992 21.094 17.328 1 77.31 21 GLY B C 1
ATOM 842 O O . GLY B 1 21 ? 8.992 21.984 18.188 1 77.31 21 GLY B O 1
ATOM 843 N N . VAL B 1 22 ? 7.941 20.594 16.906 1 77.5 22 VAL B N 1
ATOM 844 C CA . VAL B 1 22 ? 6.676 20.844 17.594 1 77.5 22 VAL B CA 1
ATOM 845 C C . VAL B 1 22 ? 6.367 19.672 18.531 1 77.5 22 VAL B C 1
ATOM 847 O O . VAL B 1 22 ? 6.965 18.609 18.422 1 77.5 22 VAL B O 1
ATOM 850 N N . THR B 1 23 ? 5.445 19.938 19.453 1 77.81 23 THR B N 1
ATOM 851 C CA . THR B 1 23 ? 5.16 18.938 20.484 1 77.81 23 THR B CA 1
ATOM 852 C C . THR B 1 23 ? 4.02 18.031 20.062 1 77.81 23 THR B C 1
ATOM 854 O O . THR B 1 23 ? 3.889 16.906 20.562 1 77.81 23 THR B O 1
ATOM 857 N N . ARG B 1 24 ? 3.131 18.531 19.125 1 81.31 24 ARG B N 1
ATOM 858 C CA . ARG B 1 24 ? 2.014 17.672 18.75 1 81.31 24 ARG B CA 1
ATOM 859 C C . ARG B 1 24 ? 1.612 17.906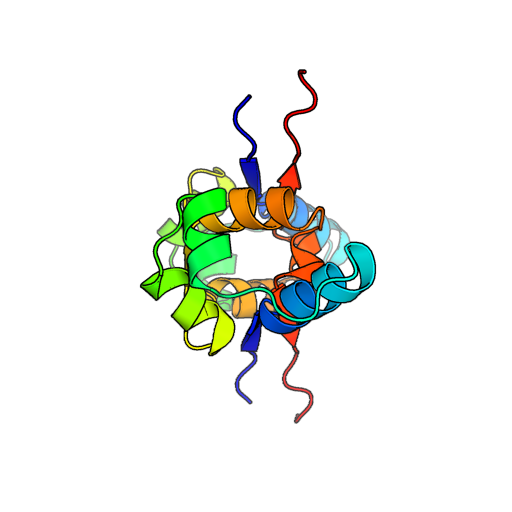 17.297 1 81.31 24 ARG B C 1
ATOM 861 O O . ARG B 1 24 ? 1.587 19.047 16.828 1 81.31 24 ARG B O 1
ATOM 868 N N . LEU B 1 25 ? 1.198 16.891 16.641 1 88.88 25 LEU B N 1
ATOM 869 C CA . LEU B 1 25 ? 0.597 16.969 15.312 1 88.88 25 LEU B CA 1
ATOM 870 C C . LEU B 1 25 ? -0.818 16.406 15.32 1 88.88 25 LEU B C 1
ATOM 872 O O . LEU B 1 25 ? -1.012 15.203 15.102 1 88.88 25 LEU B O 1
ATOM 876 N N . PRO B 1 26 ? -1.794 17.359 15.656 1 93 26 PRO B N 1
ATOM 877 C CA . PRO B 1 26 ? -3.166 16.859 15.75 1 93 26 PRO B CA 1
ATOM 878 C C . PRO B 1 26 ? -3.697 16.328 14.414 1 93 26 PRO B C 1
ATOM 880 O O . PRO B 1 26 ? -3.383 16.891 13.359 1 93 26 PRO B O 1
ATOM 883 N N . LEU B 1 27 ? -4.574 15.297 14.523 1 96.31 27 LEU B N 1
ATOM 884 C CA . LEU B 1 27 ? -5.188 14.734 13.328 1 96.31 27 LEU B CA 1
ATOM 885 C C . LEU B 1 27 ? -5.938 15.805 12.547 1 96.31 27 LEU B C 1
ATOM 887 O O . LEU B 1 27 ? -5.949 15.789 11.312 1 96.31 27 LEU B O 1
ATOM 891 N N . GLN B 1 28 ? -6.52 16.719 13.312 1 96.44 28 GLN B N 1
ATOM 892 C CA . GLN B 1 28 ? -7.273 17.781 12.672 1 96.44 28 GLN B CA 1
ATOM 893 C C . GLN B 1 28 ? -6.375 18.641 11.789 1 96.44 28 GLN B C 1
ATOM 895 O O . GLN B 1 28 ? -6.793 19.109 10.727 1 96.44 28 GLN B O 1
ATOM 900 N N . GLN B 1 29 ? -5.191 18.938 12.234 1 95.25 29 GLN B N 1
ATOM 901 C CA . GLN B 1 29 ? -4.246 19.719 11.445 1 95.25 29 GLN B CA 1
ATOM 902 C C . GLN B 1 29 ? -3.834 18.969 10.18 1 95.25 29 GLN B C 1
ATOM 904 O O . GLN B 1 29 ? -3.793 19.562 9.102 1 95.25 29 GLN B O 1
ATOM 909 N N . ILE B 1 30 ? -3.561 17.734 10.336 1 97.25 30 ILE B N 1
ATOM 910 C CA . ILE B 1 30 ? -3.201 16.922 9.18 1 97.25 30 ILE B CA 1
ATOM 911 C C . ILE B 1 30 ? -4.363 16.891 8.188 1 97.25 30 ILE B C 1
ATOM 913 O O . ILE B 1 30 ? -4.16 17.016 6.977 1 97.25 30 ILE B O 1
ATOM 917 N N . ALA B 1 31 ? -5.57 16.703 8.68 1 98 31 ALA B N 1
ATOM 918 C CA . ALA B 1 31 ? -6.766 16.688 7.84 1 98 31 ALA B CA 1
ATOM 919 C C . ALA B 1 31 ? -6.875 17.969 7.016 1 98 31 ALA B C 1
ATOM 921 O O . ALA B 1 31 ? -7.082 17.922 5.801 1 98 31 ALA B O 1
ATOM 922 N N . LYS B 1 32 ? -6.68 19.094 7.652 1 97.06 32 LYS B N 1
ATOM 923 C CA . LYS B 1 32 ? -6.762 20.391 6.992 1 97.06 32 LYS B CA 1
ATOM 924 C C . LYS B 1 32 ? -5.676 20.547 5.934 1 97.06 32 LYS B C 1
ATOM 926 O O . LYS B 1 32 ? -5.941 21.016 4.824 1 97.06 32 LYS B O 1
ATOM 931 N N . GLU B 1 33 ? -4.52 20.141 6.211 1 95.94 33 GLU B N 1
ATOM 932 C CA . GLU B 1 33 ? -3.377 20.359 5.324 1 95.94 33 GLU B CA 1
ATOM 933 C C . GLU B 1 33 ? -3.408 19.375 4.152 1 95.94 33 GLU B C 1
ATOM 935 O O . GLU B 1 33 ? -2.906 19.688 3.068 1 95.94 33 GLU B O 1
ATOM 940 N N . THR B 1 34 ? -3.959 18.219 4.305 1 96.94 34 THR B N 1
ATOM 941 C CA . THR B 1 34 ? -3.906 17.172 3.289 1 96.94 34 THR B CA 1
ATOM 942 C C . THR B 1 34 ? -5.23 17.078 2.535 1 96.94 34 THR B C 1
ATOM 944 O O . THR B 1 34 ? -5.301 16.484 1.462 1 96.94 34 THR B O 1
ATOM 947 N N . GLY B 1 35 ? -6.277 17.469 3.17 1 97.75 35 GLY B N 1
ATOM 948 C CA . GLY B 1 35 ? -7.605 17.344 2.59 1 97.75 35 GLY B CA 1
ATOM 949 C C . GLY B 1 35 ? -8.25 15.992 2.865 1 97.75 35 GLY B C 1
ATOM 950 O O . GLY B 1 35 ? -9.352 15.719 2.385 1 97.75 35 GLY B O 1
ATOM 951 N N . LEU B 1 36 ? -7.625 15.133 3.529 1 97.88 36 LEU B N 1
ATOM 952 C CA . LEU B 1 36 ? -8.203 13.859 3.934 1 97.88 36 LEU B CA 1
ATOM 953 C C . LEU B 1 36 ? -9.188 14.047 5.082 1 97.88 36 LEU B C 1
ATOM 955 O O . LEU B 1 36 ? -9.039 14.969 5.887 1 97.88 36 LEU B O 1
ATOM 959 N N . SER B 1 37 ? -10.125 13.188 5.121 1 97.69 37 SER B N 1
ATOM 960 C CA . SER B 1 37 ? -11.094 13.273 6.207 1 97.69 37 SER B CA 1
ATOM 961 C C . SER B 1 37 ? -10.477 12.844 7.535 1 97.69 37 SER B C 1
ATOM 963 O O . SER B 1 37 ? -9.547 12.031 7.559 1 97.69 37 SER B O 1
ATOM 965 N N . PHE B 1 38 ? -11.148 13.43 8.578 1 97.25 38 PHE B N 1
ATOM 966 C CA . PHE B 1 38 ? -10.727 13.062 9.922 1 97.25 38 PHE B CA 1
ATOM 967 C C . PHE B 1 38 ? -10.914 11.57 10.156 1 97.25 38 PHE B C 1
ATOM 969 O O . PHE B 1 38 ? -10.039 10.906 10.719 1 97.25 38 PHE B O 1
ATOM 976 N N . THR B 1 39 ? -11.977 11.07 9.68 1 97.69 39 THR B N 1
ATOM 977 C CA . THR B 1 39 ? -12.312 9.664 9.891 1 97.69 39 THR B CA 1
ATOM 978 C C . THR B 1 39 ? -11.273 8.758 9.234 1 97.69 39 THR B C 1
ATOM 980 O O . THR B 1 39 ? -10.875 7.746 9.805 1 97.69 39 THR B O 1
ATOM 983 N N . THR B 1 40 ? -10.75 9.047 8.086 1 98 40 THR B N 1
ATOM 984 C CA . THR B 1 40 ? -9.711 8.297 7.398 1 98 40 THR B CA 1
ATOM 985 C C . THR B 1 40 ? -8.43 8.273 8.219 1 98 40 THR B C 1
ATOM 987 O O . THR B 1 40 ? -7.852 7.207 8.453 1 98 40 THR B O 1
ATOM 990 N N . LEU B 1 41 ? -8.047 9.438 8.688 1 98.31 41 LEU B N 1
ATOM 991 C CA . LEU B 1 41 ? -6.824 9.555 9.477 1 98.31 41 LEU B CA 1
ATOM 992 C C . LEU B 1 41 ? -6.961 8.812 10.805 1 98.31 41 LEU B C 1
ATOM 994 O O . LEU B 1 41 ? -6 8.203 11.281 1 98.31 41 LEU B O 1
ATOM 998 N N . GLN B 1 42 ? -8.172 8.953 11.359 1 97.75 42 GLN B N 1
ATOM 999 C CA . GLN B 1 42 ? -8.422 8.25 12.617 1 97.75 42 GLN B CA 1
ATOM 1000 C C . GLN B 1 42 ? -8.266 6.742 12.445 1 97.75 42 GLN B C 1
ATOM 1002 O O . GLN B 1 42 ? -7.652 6.082 13.289 1 97.75 42 GLN B O 1
ATOM 1007 N N . ARG B 1 43 ? -8.828 6.262 11.391 1 97.38 43 ARG B N 1
ATOM 1008 C CA . ARG B 1 43 ? -8.727 4.832 11.109 1 97.38 43 ARG B CA 1
ATOM 1009 C C . ARG B 1 43 ? -7.273 4.426 10.891 1 97.38 43 ARG B C 1
ATOM 1011 O O . ARG B 1 43 ? -6.844 3.365 11.352 1 97.38 43 ARG B O 1
ATOM 1018 N N . LEU B 1 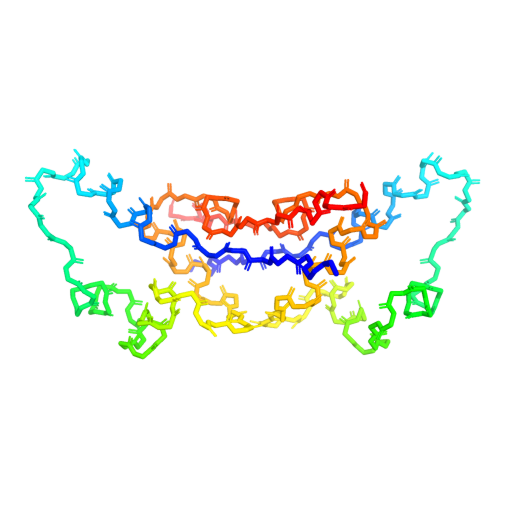44 ? -6.5 5.207 10.211 1 97.56 44 LEU B N 1
ATOM 1019 C CA . LEU B 1 44 ? -5.082 4.938 10 1 97.56 44 LEU B CA 1
ATOM 1020 C C . LEU B 1 44 ? -4.324 4.934 11.328 1 97.56 44 LEU B C 1
ATOM 1022 O O . LEU B 1 44 ? -3.496 4.051 11.57 1 97.56 44 LEU B O 1
ATOM 1026 N N . SER B 1 45 ? -4.66 5.938 12.117 1 96.88 45 SER B N 1
ATOM 1027 C CA . SER B 1 45 ? -4.02 6.051 13.422 1 96.88 45 SER B CA 1
ATOM 1028 C C . SER B 1 45 ? -4.312 4.832 14.289 1 96.88 45 SER B C 1
ATOM 1030 O O . SER B 1 45 ? -3.422 4.32 14.977 1 96.88 45 SER B O 1
ATOM 1032 N N . ALA B 1 46 ? -5.543 4.434 14.219 1 96.69 46 ALA B N 1
ATOM 1033 C CA . ALA B 1 46 ? -5.98 3.299 15.023 1 96.69 46 ALA B CA 1
ATOM 1034 C C . ALA B 1 46 ? -5.641 1.976 14.344 1 96.69 46 ALA B C 1
ATOM 1036 O O . ALA B 1 46 ? -5.824 0.905 14.93 1 96.69 46 ALA B O 1
ATOM 1037 N N . GLU B 1 47 ? -5.199 1.988 13.188 1 95.44 47 GLU B N 1
ATOM 1038 C CA . GLU B 1 47 ? -4.852 0.807 12.398 1 95.44 47 GLU B CA 1
ATOM 1039 C C . GLU B 1 47 ? -6.059 -0.112 12.227 1 95.44 47 GLU B C 1
ATOM 1041 O O . GLU B 1 47 ? -5.941 -1.331 12.375 1 95.44 47 GLU B O 1
ATOM 1046 N N . THR B 1 48 ? -7.152 0.526 11.984 1 94.94 48 THR B N 1
ATOM 1047 C CA . THR B 1 48 ? -8.383 -0.24 11.836 1 94.94 48 THR B CA 1
ATOM 1048 C C . THR B 1 48 ? -8.812 -0.29 10.375 1 94.94 48 THR B C 1
ATOM 1050 O O . THR B 1 48 ? -9.734 -1.026 10.016 1 94.94 48 THR B O 1
ATOM 1053 N N . ASN B 1 49 ? -8.133 0.388 9.539 1 94.31 49 ASN B N 1
ATOM 1054 C CA . ASN B 1 49 ? -8.461 0.354 8.117 1 94.31 49 ASN B CA 1
ATOM 1055 C C . ASN B 1 49 ? -8.164 -1.011 7.504 1 94.31 49 ASN B C 1
ATOM 1057 O O . ASN B 1 49 ? -7.176 -1.653 7.863 1 94.31 49 ASN B O 1
ATOM 1061 N N . THR B 1 50 ? -9.102 -1.387 6.613 1 95.12 50 THR B N 1
ATOM 1062 C CA . THR B 1 50 ? -8.891 -2.656 5.926 1 95.12 50 THR B CA 1
ATOM 1063 C C . THR B 1 50 ? -8.562 -2.426 4.453 1 95.12 50 THR B C 1
ATOM 1065 O O . THR B 1 50 ? -8.242 -3.369 3.729 1 95.12 50 THR B O 1
ATOM 1068 N N . ARG B 1 51 ? -8.648 -1.268 3.969 1 97.12 51 ARG B N 1
ATOM 1069 C CA . ARG B 1 51 ? -8.289 -0.843 2.621 1 97.12 51 ARG B CA 1
ATOM 1070 C C . ARG B 1 51 ? -7.688 0.559 2.631 1 97.12 51 ARG B C 1
ATOM 1072 O O . ARG B 1 51 ? -7.766 1.266 3.637 1 97.12 51 ARG B O 1
ATOM 1079 N N . VAL B 1 52 ? -7.07 0.936 1.548 1 97.56 52 VAL B N 1
ATOM 1080 C CA . VAL B 1 52 ? -6.535 2.289 1.429 1 97.56 52 VAL B CA 1
ATOM 1081 C C . VAL B 1 52 ? -6.645 2.762 -0.019 1 97.56 52 VAL B C 1
ATOM 1083 O O . VAL B 1 52 ? -6.414 1.988 -0.951 1 97.56 52 VAL B O 1
ATOM 1086 N N . ASP B 1 53 ? -7.066 3.965 -0.093 1 97.25 53 ASP B N 1
ATOM 1087 C CA . ASP B 1 53 ? -7.133 4.594 -1.409 1 97.25 53 ASP B CA 1
ATOM 1088 C C . ASP B 1 53 ? -5.75 5.055 -1.867 1 97.25 53 ASP B C 1
ATOM 1090 O O . ASP B 1 53 ? -4.973 5.586 -1.071 1 97.25 53 ASP B O 1
ATOM 1094 N N . TYR B 1 54 ? -5.504 4.914 -3.217 1 96.44 54 TYR B N 1
ATOM 1095 C CA . TYR B 1 54 ? -4.227 5.375 -3.75 1 96.44 54 TYR B CA 1
ATOM 1096 C C . TYR B 1 54 ? -4.078 6.883 -3.588 1 96.44 54 TYR B C 1
ATOM 1098 O O . TYR B 1 54 ? -2.975 7.383 -3.371 1 96.44 54 TYR B O 1
ATOM 1106 N N . ALA B 1 55 ? -5.152 7.598 -3.676 1 95.5 55 ALA B N 1
ATOM 1107 C CA . ALA B 1 55 ? -5.109 9.039 -3.451 1 95.5 55 ALA B CA 1
ATOM 1108 C C . ALA B 1 55 ? -4.652 9.359 -2.031 1 95.5 55 ALA B C 1
ATOM 1110 O O . ALA B 1 55 ? -3.875 10.297 -1.818 1 95.5 55 ALA B O 1
ATOM 1111 N N . THR B 1 56 ? -5.105 8.578 -1.065 1 97.31 56 THR B N 1
ATOM 1112 C CA . THR B 1 56 ? -4.707 8.758 0.327 1 97.31 56 THR B CA 1
ATOM 1113 C C . THR B 1 56 ? -3.217 8.477 0.503 1 97.31 56 THR B C 1
ATOM 1115 O O . THR B 1 56 ? -2.504 9.258 1.134 1 97.31 56 THR B O 1
ATOM 1118 N N . LEU B 1 57 ? -2.744 7.398 -0.1 1 97.25 57 LEU B N 1
ATOM 1119 C CA . LEU B 1 57 ? -1.325 7.066 -0.032 1 97.25 57 LEU B CA 1
ATOM 1120 C C . LEU B 1 57 ? -0.48 8.172 -0.653 1 97.25 57 LEU B C 1
ATOM 1122 O O . LEU B 1 57 ? 0.534 8.586 -0.082 1 97.25 57 LEU B O 1
ATOM 1126 N N . ASP B 1 58 ? -0.968 8.594 -1.805 1 95.69 58 ASP B N 1
ATOM 1127 C CA . ASP B 1 58 ? -0.26 9.656 -2.516 1 95.69 58 ASP B CA 1
ATOM 1128 C C . ASP B 1 58 ? -0.111 10.898 -1.641 1 95.69 58 ASP B C 1
ATOM 1130 O O . ASP B 1 58 ? 0.993 11.422 -1.48 1 95.69 58 ASP B O 1
ATOM 1134 N N . VAL B 1 59 ? -1.178 11.305 -1.077 1 96.12 59 VAL B N 1
ATOM 1135 C CA . VAL B 1 59 ? -1.222 12.523 -0.275 1 96.12 59 VAL B CA 1
ATOM 1136 C C . VAL B 1 59 ? -0.35 12.359 0.968 1 96.12 59 VAL B C 1
ATOM 1138 O O . VAL B 1 59 ? 0.416 13.258 1.323 1 96.12 59 VAL B O 1
ATOM 1141 N N . LEU B 1 60 ? -0.415 11.25 1.614 1 97.06 60 LEU B N 1
ATOM 1142 C CA . LEU B 1 60 ? 0.324 11.039 2.855 1 97.06 60 LEU B CA 1
ATOM 1143 C C . LEU B 1 60 ? 1.818 10.906 2.58 1 97.06 60 LEU B C 1
ATOM 1145 O O . LEU B 1 60 ? 2.643 11.414 3.344 1 97.06 60 LEU B O 1
ATOM 1149 N N . CYS B 1 61 ? 2.135 10.18 1.536 1 97.12 61 CYS B N 1
ATOM 1150 C CA . CYS B 1 61 ? 3.547 10.078 1.179 1 97.12 61 CYS B CA 1
ATOM 1151 C C . CYS B 1 61 ? 4.129 11.453 0.875 1 97.12 61 CYS B C 1
ATOM 1153 O O . CYS B 1 61 ? 5.273 11.742 1.236 1 97.12 61 CYS B O 1
ATOM 1155 N N . ARG B 1 62 ? 3.416 12.266 0.182 1 94.69 62 ARG B N 1
ATOM 1156 C CA . ARG B 1 62 ? 3.859 13.625 -0.103 1 94.69 62 ARG B CA 1
ATOM 1157 C C . ARG B 1 62 ? 3.98 14.445 1.18 1 94.69 62 ARG B C 1
ATOM 1159 O O . ARG B 1 62 ? 4.996 15.102 1.409 1 94.69 62 ARG B O 1
ATOM 1166 N N . TYR B 1 63 ? 2.965 14.344 1.984 1 95.62 63 TYR B N 1
ATOM 1167 C CA . TYR B 1 63 ? 2.895 15.133 3.211 1 95.62 63 TYR B CA 1
ATOM 1168 C C . TYR B 1 63 ? 4.035 14.766 4.156 1 95.62 63 TYR B C 1
ATOM 1170 O O . TYR B 1 63 ? 4.66 15.648 4.75 1 95.62 63 TYR B O 1
ATOM 1178 N N . PHE B 1 64 ? 4.344 13.5 4.305 1 95.69 64 PHE B N 1
ATOM 1179 C CA . PHE B 1 64 ? 5.367 13.047 5.242 1 95.69 64 PHE B CA 1
ATOM 1180 C C . PHE B 1 64 ? 6.715 12.906 4.547 1 95.69 64 PHE B C 1
ATOM 1182 O O . PHE B 1 64 ? 7.711 12.555 5.18 1 95.69 64 PHE B O 1
ATOM 1189 N N . ASP B 1 65 ? 6.742 13.125 3.266 1 94.19 65 ASP B N 1
ATOM 1190 C CA . ASP B 1 65 ? 7.961 12.945 2.48 1 94.19 65 ASP B CA 1
ATOM 1191 C C . ASP B 1 65 ? 8.539 11.547 2.686 1 94.19 65 ASP B C 1
ATOM 1193 O O . ASP B 1 65 ? 9.703 11.398 3.064 1 94.19 65 ASP B O 1
ATOM 1197 N N . CYS B 1 66 ? 7.758 10.57 2.379 1 96.5 66 CYS B N 1
ATOM 1198 C CA . CYS B 1 66 ? 8.125 9.188 2.66 1 96.5 66 CYS B CA 1
ATOM 1199 C C . CYS B 1 66 ? 7.715 8.273 1.513 1 96.5 66 CYS B C 1
ATOM 1201 O O . CYS B 1 66 ? 7.062 8.711 0.564 1 96.5 66 CYS B O 1
ATOM 1203 N N . THR B 1 67 ? 8.148 7.074 1.585 1 96.69 67 THR B N 1
ATOM 1204 C CA . THR B 1 67 ? 7.766 6.031 0.637 1 96.69 67 THR B CA 1
ATOM 1205 C C . THR B 1 67 ? 6.586 5.223 1.169 1 96.69 67 THR B C 1
ATOM 1207 O O . THR B 1 67 ? 6.184 5.387 2.322 1 96.69 67 THR B O 1
ATOM 1210 N N . VAL B 1 68 ? 6.031 4.348 0.34 1 97.44 68 VAL B N 1
ATOM 1211 C CA . VAL B 1 68 ? 4.906 3.512 0.748 1 97.44 68 VAL B CA 1
ATOM 1212 C C . VAL B 1 68 ? 5.344 2.568 1.866 1 97.44 68 VAL B C 1
ATOM 1214 O O . VAL B 1 68 ? 4.582 2.309 2.801 1 97.44 68 VAL B O 1
ATOM 1217 N N . CYS B 1 69 ? 6.59 2.125 1.818 1 97.38 69 CYS B N 1
ATOM 1218 C CA . CYS B 1 69 ? 7.062 1.153 2.799 1 97.38 69 CYS B CA 1
ATOM 1219 C C . CYS B 1 69 ? 7.25 1.803 4.164 1 97.38 69 CYS B C 1
ATOM 1221 O O . CYS B 1 69 ? 7.289 1.111 5.184 1 97.38 69 CYS B O 1
ATOM 1223 N N . GLU B 1 70 ? 7.352 3.086 4.137 1 97.31 70 GLU B N 1
ATOM 1224 C CA . GLU B 1 70 ? 7.398 3.791 5.414 1 97.31 70 GLU B CA 1
ATOM 1225 C C . GLU B 1 70 ? 6.004 3.971 6 1 97.31 70 GLU B C 1
ATOM 1227 O O . GLU B 1 70 ? 5.852 4.223 7.199 1 97.31 70 GLU B O 1
ATOM 1232 N N . LEU B 1 71 ? 4.996 3.85 5.176 1 97.88 71 LEU B N 1
ATOM 1233 C CA . LEU B 1 71 ? 3.615 4.059 5.598 1 97.88 71 LEU B CA 1
ATOM 1234 C C . LEU B 1 71 ? 2.908 2.729 5.832 1 97.88 71 LEU B C 1
ATOM 1236 O O . LEU B 1 71 ? 2.1 2.604 6.754 1 97.88 71 LEU B O 1
ATOM 1240 N N . LEU B 1 72 ? 3.234 1.763 5.02 1 97.88 72 LEU B N 1
ATOM 1241 C CA . LEU B 1 72 ? 2.654 0.428 5.125 1 97.88 72 LEU B CA 1
ATOM 1242 C C . LEU B 1 72 ? 3.742 -0.63 5.262 1 97.88 72 LEU B C 1
ATOM 1244 O O . LEU B 1 72 ? 4.781 -0.545 4.605 1 97.88 72 LEU B O 1
ATOM 1248 N N . GLN B 1 73 ? 3.443 -1.63 6.121 1 96.31 73 GLN B N 1
ATOM 1249 C CA . GLN B 1 73 ? 4.395 -2.723 6.301 1 96.31 73 GLN B CA 1
ATOM 1250 C C . GLN B 1 73 ? 3.693 -4.078 6.242 1 96.31 73 GLN B C 1
ATOM 1252 O O . GLN B 1 73 ? 2.668 -4.277 6.895 1 96.31 73 GLN B O 1
ATOM 125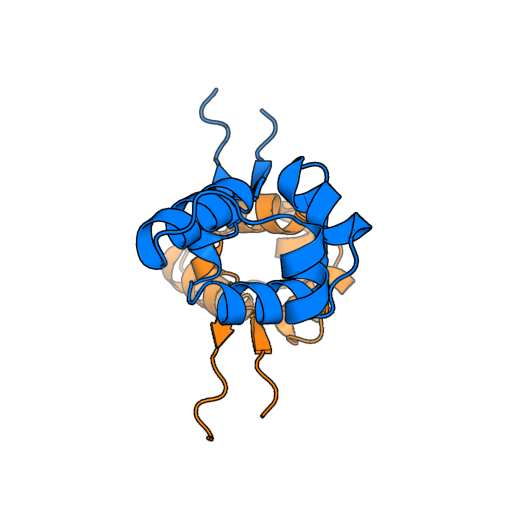7 N N . TYR B 1 74 ? 4.211 -4.922 5.395 1 96.12 74 TYR B N 1
ATOM 1258 C CA . TYR B 1 74 ? 3.809 -6.324 5.414 1 96.12 74 TYR B CA 1
ATOM 1259 C C . TYR B 1 74 ? 4.543 -7.09 6.512 1 96.12 74 TYR B C 1
ATOM 1261 O O . TYR B 1 74 ? 5.773 -7.102 6.547 1 96.12 74 TYR B O 1
ATOM 1269 N N . VAL B 1 75 ? 3.801 -7.66 7.406 1 93.12 75 VAL B N 1
ATOM 1270 C CA . VAL B 1 75 ? 4.371 -8.43 8.508 1 93.12 75 VAL B CA 1
ATOM 1271 C C . VAL B 1 75 ? 3.969 -9.891 8.383 1 93.12 75 VAL B C 1
ATOM 1273 O O . VAL B 1 75 ? 2.822 -10.258 8.656 1 93.12 75 VAL B O 1
ATOM 1276 N N . PRO B 1 76 ? 5 -10.773 8 1 87.56 76 PRO B N 1
ATOM 1277 C CA . PRO B 1 76 ? 4.672 -12.195 7.852 1 87.56 76 PRO B CA 1
ATOM 1278 C C . PRO B 1 76 ? 4.387 -12.875 9.188 1 87.56 76 PRO B C 1
ATOM 1280 O O . PRO B 1 76 ? 4.926 -12.469 10.219 1 87.56 76 PRO B O 1
ATOM 1283 N N . ASN B 1 77 ? 3.229 -13.469 9.258 1 73.81 77 ASN B N 1
ATOM 1284 C CA . ASN B 1 77 ? 2.998 -14.203 10.492 1 73.81 77 ASN B CA 1
ATOM 1285 C C . ASN B 1 77 ? 4.066 -15.273 10.719 1 73.81 77 ASN B C 1
ATOM 1287 O O . ASN B 1 77 ? 4.375 -16.047 9.812 1 73.81 77 ASN B O 1
ATOM 1291 N N . ASN B 1 78 ? 5.25 -14.961 11.281 1 59.56 78 ASN B N 1
ATOM 1292 C CA . ASN B 1 78 ? 6.23 -15.969 11.672 1 59.56 78 ASN B CA 1
ATOM 1293 C C . ASN B 1 78 ? 5.562 -17.188 12.312 1 59.56 78 ASN B C 1
ATOM 1295 O O . ASN B 1 78 ? 6.207 -18.203 12.531 1 59.56 78 ASN B O 1
ATOM 1299 N N . GLN B 1 79 ? 4.543 -17.25 12.977 1 48.88 79 GLN B N 1
ATOM 1300 C CA . GLN B 1 79 ? 4.277 -18.391 13.844 1 48.88 79 GLN B CA 1
ATOM 1301 C C . GLN B 1 79 ? 4.207 -19.688 13.031 1 48.88 79 GLN B C 1
ATOM 1303 O O . GLN B 1 79 ? 3.945 -20.75 13.586 1 48.88 79 GLN B O 1
ATOM 1308 N N . GLU B 1 80 ? 4.449 -19.984 11.711 1 37.75 80 GLU B N 1
ATOM 1309 C CA . GLU B 1 80 ? 4.535 -21.453 11.664 1 37.75 80 GLU B CA 1
ATOM 1310 C C . GLU B 1 80 ? 5.812 -21.938 12.336 1 37.75 80 GLU B C 1
ATOM 1312 O O . GLU B 1 80 ? 6.879 -21.344 12.164 1 37.75 80 GLU B O 1
#

Sequence (160 aa):
MTWMIRTKFEELRLKKLRDVGVTRLPLQQIAKETGLSFTTLQRLSAETNTRVDYATLDVLCRYFDCTVCELLQYVPNNQEMTWMIRTKFEELRLKKLRDVGVTRLPLQQIAKETGLSFTTLQRLSAETNTRVDYATLDVLCRYFDCTVCELLQYVPNNQE

Solvent-accessible surface area (backbone atoms only — not comparable to full-atom values): 9198 Å² total; per-residue (Å²): 119,78,54,41,60,41,58,30,46,55,60,49,54,54,52,50,30,70,71,73,68,50,94,76,83,54,63,66,56,52,20,68,76,66,67,49,54,59,67,59,52,48,29,37,60,65,56,66,59,60,56,48,44,35,67,55,52,35,48,48,25,62,74,67,69,49,52,50,52,63,39,36,40,70,44,76,50,65,80,122,122,79,52,41,59,43,57,30,46,56,59,48,53,53,52,50,29,72,72,71,70,50,92,76,81,55,65,65,57,53,20,68,75,66,69,47,52,59,67,59,53,49,28,38,60,66,57,66,60,61,56,47,43,36,67,56,50,36,50,49,26,61,74,68,69,48,50,49,53,64,39,37,41,70,45,75,49,65,81,120

Nearest PDB structures (foldseek):
  3zkc-assembly1_B  TM=8.472E-01  e=3.393E-02  Bacillus subtilis subsp. subtilis str. 168
  7t5u-assembly1_A  TM=6.990E-01  e=1.448E-02  Escherichia coli
  1b0n-assembly1_A  TM=8.530E-01  e=1.033E-01  Bacillus subtilis
  3b7h-assembly1_A-2  TM=5.718E-01  e=3.868E-02  Lactiplantibacillus plantarum WCFS1
  3pxp-assembly1_A  TM=6.835E-01  e=2.586E-01  Chloroflexus aurantiacus J-10-fl

InterPro domains:
  IPR001387 Cro/C1-type, helix-turn-helix domain [PF13443] (28-76)
  IPR001387 Cro/C1-type, helix-turn-helix domain [PS50943] (25-71)
  IPR010982 Lambda repressor-like, DNA-binding domain superfamily [G3DSA:1.10.260.40] (5-80)
  IPR010982 Lambda repressor-like, DNA-binding domain superfamily [SSF47413] (24-77)

Organism: NCBI:txid1960156